Protein AF-W2CSZ6-F1 (afdb_monomer_lite)

Radius of gyration: 21.04 Å; chains: 1; bounding box: 47×31×55 Å

Structure (mmCIF, N/CA/C/O backbone):
data_AF-W2CSZ6-F1
#
_entry.id   AF-W2CSZ6-F1
#
loop_
_atom_site.group_PDB
_atom_site.id
_atom_site.type_symbol
_atom_site.label_atom_id
_atom_site.label_alt_id
_atom_site.label_comp_id
_atom_site.label_asym_id
_atom_site.label_entity_id
_atom_site.label_seq_id
_atom_site.pdbx_PDB_ins_code
_atom_site.Cartn_x
_atom_site.Cartn_y
_atom_site.Cartn_z
_atom_site.occupancy
_atom_site.B_iso_or_equiv
_atom_site.auth_seq_id
_atom_site.auth_comp_id
_atom_site.auth_asym_id
_atom_site.auth_atom_id
_atom_site.pdbx_PDB_model_num
ATOM 1 N N . LEU A 1 1 ? -15.847 7.674 13.652 1.00 80.88 1 LEU A N 1
ATOM 2 C CA . LEU A 1 1 ? -14.546 7.203 13.107 1.00 80.88 1 LEU A CA 1
ATOM 3 C C . LEU A 1 1 ? -14.440 7.374 11.595 1.00 80.88 1 LEU A C 1
ATOM 5 O O . LEU A 1 1 ? -13.684 8.240 11.181 1.00 80.88 1 LEU A O 1
ATOM 9 N N . SER A 1 2 ? -15.210 6.652 10.771 1.00 83.00 2 SER A N 1
ATOM 10 C CA . SER A 1 2 ? -15.107 6.732 9.293 1.00 83.00 2 SER A CA 1
ATOM 11 C C . SER A 1 2 ? -15.447 8.105 8.696 1.00 83.00 2 SER A C 1
ATOM 13 O O . SER A 1 2 ? -15.165 8.379 7.536 1.00 83.00 2 SER A O 1
ATOM 15 N N . GLN A 1 3 ? -16.061 8.986 9.489 1.00 85.44 3 GLN A N 1
ATOM 16 C CA . GLN A 1 3 ? -16.283 10.381 9.117 1.00 85.44 3 GLN A CA 1
ATOM 17 C C . GLN A 1 3 ? -14.988 11.208 9.127 1.00 85.44 3 GLN A C 1
ATOM 19 O O . GLN A 1 3 ? -14.874 12.107 8.306 1.00 85.44 3 GLN A O 1
ATOM 24 N N . HIS A 1 4 ? -14.008 10.886 9.978 1.00 88.19 4 HIS A N 1
ATOM 25 C CA . HIS A 1 4 ? -12.780 11.681 10.168 1.00 88.19 4 HIS A CA 1
ATOM 26 C C . HIS A 1 4 ? -11.513 10.977 9.670 1.00 88.19 4 HIS A C 1
ATOM 28 O O . HIS A 1 4 ? -10.532 11.635 9.326 1.00 88.19 4 HIS A O 1
ATOM 34 N N . TYR A 1 5 ? -11.549 9.646 9.602 1.00 93.50 5 TYR A N 1
ATOM 35 C CA . TYR A 1 5 ? -10.401 8.806 9.290 1.00 93.50 5 TYR A CA 1
ATOM 36 C C . TYR A 1 5 ? -10.733 7.792 8.204 1.00 93.50 5 TYR A C 1
ATOM 38 O O . TYR A 1 5 ? -11.822 7.211 8.197 1.00 93.50 5 TYR A O 1
ATOM 46 N N . ALA A 1 6 ? -9.759 7.533 7.338 1.00 95.19 6 ALA A N 1
ATOM 47 C CA . ALA A 1 6 ? -9.785 6.408 6.420 1.00 95.19 6 ALA A CA 1
ATOM 48 C C . ALA A 1 6 ? -8.925 5.283 6.998 1.00 95.19 6 ALA A C 1
ATOM 50 O O . ALA A 1 6 ? -7.748 5.487 7.293 1.00 95.19 6 ALA A O 1
ATOM 51 N N . PHE A 1 7 ? -9.515 4.101 7.159 1.00 96.44 7 PHE A N 1
ATOM 52 C CA . PHE A 1 7 ? -8.828 2.904 7.634 1.00 96.44 7 PHE A CA 1
ATOM 53 C C . PHE A 1 7 ? -8.680 1.895 6.500 1.00 96.44 7 PHE A C 1
ATOM 55 O O . PHE A 1 7 ? -9.539 1.806 5.622 1.00 96.44 7 PHE A O 1
ATOM 62 N N . ARG A 1 8 ? -7.608 1.105 6.538 1.00 96.88 8 ARG A N 1
ATOM 63 C CA . ARG A 1 8 ? -7.435 -0.070 5.679 1.00 96.88 8 ARG A CA 1
ATOM 64 C C . ARG A 1 8 ? -6.638 -1.146 6.395 1.00 96.88 8 ARG A C 1
ATOM 66 O O . ARG A 1 8 ? -5.704 -0.844 7.135 1.00 96.88 8 ARG A O 1
ATOM 73 N N . TYR A 1 9 ? -6.936 -2.402 6.100 1.00 97.38 9 TYR A N 1
ATOM 74 C CA . TYR A 1 9 ? -6.036 -3.504 6.405 1.00 97.38 9 TYR A CA 1
AT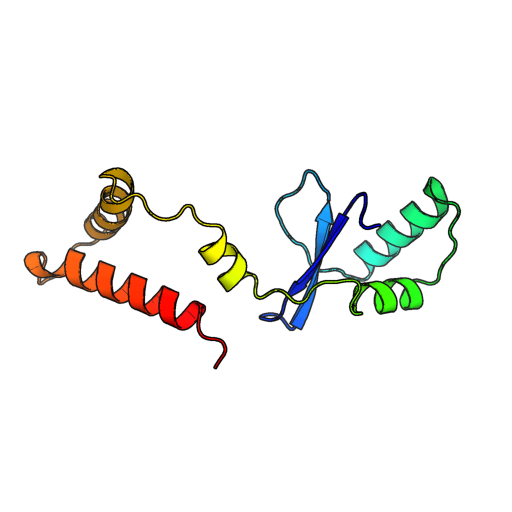OM 75 C C . TYR A 1 9 ? -5.083 -3.691 5.222 1.00 97.38 9 TYR A C 1
ATOM 77 O O . TYR A 1 9 ? -5.494 -4.101 4.136 1.00 97.38 9 TYR A O 1
ATOM 85 N N . ASN A 1 10 ? -3.809 -3.368 5.421 1.00 96.94 10 ASN A N 1
ATOM 86 C CA . ASN A 1 10 ? -2.762 -3.532 4.424 1.00 96.94 10 ASN A CA 1
ATOM 87 C C . ASN A 1 10 ? -2.432 -5.022 4.276 1.00 96.94 10 ASN A C 1
ATOM 89 O O . ASN A 1 10 ? -1.872 -5.628 5.191 1.00 96.94 10 ASN A O 1
ATOM 93 N N . THR A 1 11 ? -2.766 -5.612 3.128 1.00 95.56 11 THR A N 1
ATOM 94 C CA . THR A 1 11 ? -2.565 -7.050 2.888 1.00 95.56 11 THR A CA 1
ATOM 95 C C . THR A 1 11 ? -1.106 -7.430 2.649 1.00 95.56 11 THR A C 1
ATOM 97 O O . THR A 1 11 ? -0.750 -8.573 2.901 1.00 95.56 11 THR A O 1
ATOM 100 N N . VAL A 1 12 ? -0.257 -6.484 2.234 1.00 93.75 12 VAL A N 1
ATOM 101 C CA . VAL A 1 12 ? 1.182 -6.711 2.007 1.00 93.75 12 VAL A CA 1
ATOM 102 C C . VAL A 1 12 ? 1.942 -6.774 3.333 1.00 93.75 12 VAL A C 1
ATOM 104 O O . VAL A 1 12 ? 2.824 -7.606 3.508 1.00 93.75 12 VAL A O 1
ATOM 107 N N . TRP A 1 13 ? 1.599 -5.907 4.288 1.00 94.12 13 TRP A N 1
ATOM 108 C CA . TRP A 1 13 ? 2.242 -5.877 5.610 1.00 94.12 13 TRP A CA 1
ATOM 109 C C . TRP A 1 13 ? 1.457 -6.589 6.717 1.00 94.12 13 TRP A C 1
ATOM 111 O O . TRP A 1 13 ? 1.960 -6.682 7.835 1.00 94.12 13 TRP A O 1
ATOM 121 N N . GLY A 1 14 ? 0.238 -7.058 6.444 1.00 95.31 14 GLY A N 1
ATOM 122 C CA . GLY A 1 14 ? -0.588 -7.794 7.405 1.00 95.31 14 GLY A CA 1
ATOM 123 C C . GLY A 1 14 ? -1.011 -6.970 8.624 1.00 95.31 14 GLY A C 1
ATOM 124 O O . GLY A 1 14 ? -0.988 -7.475 9.744 1.00 95.31 14 GLY A O 1
ATOM 125 N N . ARG A 1 15 ? -1.347 -5.685 8.444 1.00 96.00 15 ARG A N 1
ATOM 126 C CA . ARG A 1 15 ? -1.670 -4.778 9.562 1.00 96.00 15 ARG A CA 1
ATOM 127 C C . ARG A 1 15 ? -2.678 -3.702 9.189 1.00 96.00 15 ARG A C 1
ATOM 129 O O . ARG A 1 15 ? -2.762 -3.310 8.026 1.00 96.00 15 ARG A O 1
ATOM 136 N N . VAL A 1 16 ? -3.367 -3.153 10.188 1.00 97.38 16 VAL A N 1
ATOM 137 C CA . VAL A 1 16 ? -4.231 -1.985 9.988 1.00 97.38 16 VAL A CA 1
ATOM 138 C C . VAL A 1 16 ? -3.420 -0.695 9.949 1.00 97.38 16 VAL A C 1
ATOM 140 O O . VAL A 1 16 ? -2.494 -0.475 10.738 1.00 97.38 16 VAL A O 1
ATOM 143 N N . GLU A 1 17 ? -3.801 0.172 9.024 1.00 97.38 17 GLU A N 1
ATOM 144 C CA . GLU A 1 17 ? -3.259 1.507 8.851 1.00 97.38 17 GLU A CA 1
ATOM 145 C C . GLU A 1 17 ? -4.402 2.506 8.700 1.00 97.38 17 GLU A C 1
ATOM 147 O O . GLU A 1 17 ? -5.504 2.149 8.276 1.00 97.38 17 GLU A O 1
ATOM 152 N N . TYR A 1 18 ? -4.135 3.764 9.027 1.00 96.38 18 TYR A N 1
ATOM 153 C CA . TYR A 1 18 ? -5.110 4.835 8.893 1.00 96.38 18 TYR A CA 1
ATOM 154 C C . TYR A 1 18 ? -4.446 6.162 8.543 1.00 96.38 18 TYR A C 1
ATOM 156 O O . TYR A 1 18 ? -3.236 6.316 8.700 1.00 96.38 18 TYR A O 1
ATOM 164 N N . HIS A 1 19 ? -5.243 7.114 8.081 1.00 95.31 19 HIS A N 1
ATOM 165 C CA . HIS A 1 19 ? -4.865 8.519 7.985 1.00 95.31 19 HIS A CA 1
ATOM 166 C C . HIS A 1 19 ? -6.087 9.402 8.269 1.00 95.31 19 HIS A C 1
ATOM 168 O O . HIS A 1 19 ? -7.232 8.941 8.190 1.00 95.31 19 HIS A O 1
ATOM 174 N N . GLY A 1 20 ? -5.852 10.662 8.640 1.00 92.44 20 GLY A N 1
ATOM 175 C CA . GLY A 1 20 ? -6.917 11.669 8.724 1.00 92.44 20 GLY A CA 1
ATOM 176 C C . GLY A 1 20 ? -7.371 12.107 7.332 1.00 92.44 20 GLY A C 1
ATOM 177 O O . GLY A 1 20 ? -6.629 11.930 6.373 1.00 92.44 20 GLY A O 1
ATOM 178 N N . ARG A 1 21 ? -8.562 12.700 7.198 1.00 85.88 21 ARG A N 1
ATOM 179 C CA . ARG A 1 21 ? -9.092 13.132 5.884 1.00 85.88 21 ARG A CA 1
ATOM 180 C C . ARG A 1 21 ? -8.160 14.026 5.064 1.00 85.88 21 ARG A C 1
ATOM 182 O O . ARG A 1 21 ? -8.107 13.868 3.853 1.00 85.88 21 ARG A O 1
ATOM 189 N N . GLU A 1 22 ? -7.457 14.937 5.728 1.00 87.19 22 GLU A N 1
ATOM 190 C CA . GLU A 1 22 ? -6.538 15.887 5.082 1.00 87.19 22 GLU A CA 1
ATOM 191 C C . GLU A 1 22 ? -5.141 15.297 4.836 1.00 87.19 22 GLU A C 1
ATOM 193 O O . GLU A 1 22 ? -4.303 15.911 4.182 1.00 87.19 22 GLU A O 1
ATOM 198 N N . ASP A 1 23 ? -4.867 14.110 5.378 1.00 88.88 23 ASP A N 1
ATOM 199 C CA . ASP A 1 23 ? -3.607 13.406 5.176 1.00 88.88 23 ASP A CA 1
ATOM 200 C C . ASP A 1 23 ? -3.766 12.396 4.031 1.00 88.88 23 ASP A C 1
ATOM 202 O O . ASP A 1 23 ? -4.837 11.838 3.808 1.00 88.88 23 ASP A O 1
ATOM 206 N N . SER A 1 24 ? -2.689 12.155 3.297 1.00 84.25 24 SER A N 1
ATOM 207 C CA . SER A 1 24 ? -2.619 11.150 2.229 1.00 84.25 24 SER A CA 1
ATOM 208 C C . SER A 1 24 ? -1.830 9.912 2.652 1.00 84.25 24 SER A C 1
ATOM 210 O O . SER A 1 24 ? -1.898 8.860 2.006 1.00 84.25 24 SER A O 1
ATOM 212 N N . ARG A 1 25 ? -1.060 10.011 3.739 1.00 91.81 25 ARG A N 1
ATOM 213 C CA . ARG A 1 25 ? -0.138 8.972 4.168 1.00 91.81 25 ARG A CA 1
ATOM 214 C C . ARG A 1 25 ? -0.773 8.086 5.225 1.00 91.81 25 ARG A C 1
ATOM 216 O O . ARG A 1 25 ? -0.956 8.470 6.372 1.00 91.81 25 ARG A O 1
ATOM 223 N N . PHE A 1 26 ? -0.977 6.827 4.859 1.00 95.25 26 PHE A N 1
ATOM 224 C CA . PHE A 1 26 ? -1.321 5.787 5.819 1.00 95.25 26 PHE A CA 1
ATOM 225 C C . PHE A 1 26 ? -0.186 5.555 6.826 1.00 95.25 26 PHE A C 1
ATOM 227 O O . PHE A 1 26 ? 0.968 5.317 6.451 1.00 95.25 26 PHE A O 1
ATOM 234 N N . VAL A 1 27 ? -0.537 5.570 8.110 1.00 95.12 27 VAL A N 1
ATOM 235 C CA . VAL A 1 27 ? 0.337 5.220 9.232 1.00 95.12 27 VAL A CA 1
ATOM 236 C C . VAL A 1 27 ? -0.204 3.998 9.965 1.00 95.12 27 VAL A C 1
ATOM 238 O O . VAL A 1 27 ? -1.407 3.738 9.977 1.00 95.12 27 VAL A O 1
ATOM 241 N N . LYS A 1 28 ? 0.690 3.217 10.577 1.00 96.31 28 LYS A N 1
ATOM 242 C CA . LYS A 1 28 ? 0.316 2.026 11.348 1.00 96.31 28 LYS A CA 1
ATOM 243 C C . LYS A 1 28 ? -0.593 2.419 12.516 1.00 96.31 28 LYS A C 1
ATOM 245 O O . LYS A 1 28 ? -0.253 3.322 13.272 1.00 96.31 28 LYS A O 1
ATOM 250 N N . VAL A 1 29 ? -1.678 1.673 12.721 1.00 96.31 29 VAL A N 1
ATOM 251 C CA . VAL A 1 29 ? -2.478 1.782 13.948 1.00 96.31 29 VAL A CA 1
ATOM 252 C C . VAL A 1 29 ? -1.739 1.067 15.083 1.00 96.31 29 VAL A C 1
ATOM 254 O O . VAL A 1 29 ? -1.731 -0.163 15.169 1.00 96.31 29 VAL A O 1
ATOM 257 N N . GLY A 1 30 ? -1.048 1.839 15.919 1.00 94.69 30 GLY A N 1
ATOM 258 C CA . GLY A 1 30 ? -0.369 1.367 17.120 1.00 94.69 30 GLY A CA 1
ATOM 259 C C . GLY A 1 30 ? -1.146 1.676 18.398 1.00 94.69 30 GLY A C 1
ATOM 260 O O . GLY A 1 30 ? -2.259 2.199 18.391 1.00 94.69 30 GLY A O 1
ATOM 261 N N . ARG A 1 31 ? -0.537 1.358 19.545 1.00 94.62 31 ARG A N 1
ATOM 262 C CA . ARG A 1 31 ? -1.144 1.601 20.863 1.00 94.62 31 ARG A CA 1
ATOM 263 C C . ARG A 1 31 ? -1.387 3.088 21.127 1.00 94.62 31 ARG A C 1
ATOM 265 O O . ARG A 1 31 ? -2.378 3.443 21.762 1.00 94.62 31 ARG A O 1
ATOM 272 N N . TYR A 1 32 ? -0.475 3.942 20.665 1.00 94.56 32 TYR A N 1
ATOM 273 C CA . TYR A 1 32 ? -0.606 5.389 20.800 1.00 94.56 32 TYR A CA 1
ATOM 274 C C . TYR A 1 32 ? -1.817 5.894 20.009 1.00 94.56 32 TYR A C 1
ATOM 276 O O . TYR A 1 32 ? -2.674 6.578 20.566 1.00 94.56 32 TYR A O 1
ATOM 284 N N . GLU A 1 33 ? -1.941 5.462 18.756 1.00 94.81 33 GLU A N 1
ATOM 285 C CA . GLU A 1 33 ? -3.027 5.821 17.846 1.00 94.81 33 GLU A CA 1
ATOM 286 C C . GLU A 1 33 ? -4.380 5.346 18.384 1.00 94.81 33 GLU A C 1
ATOM 288 O O . GLU A 1 33 ? -5.331 6.119 18.413 1.00 94.81 33 GLU A O 1
ATOM 293 N N . ILE A 1 34 ? -4.464 4.116 18.902 1.00 95.88 34 ILE A N 1
ATOM 294 C CA . ILE A 1 34 ? -5.686 3.602 19.538 1.00 95.88 34 ILE A CA 1
ATOM 295 C C . ILE A 1 34 ? -6.090 4.447 20.741 1.00 95.88 34 ILE A C 1
ATOM 297 O O . ILE A 1 34 ? -7.257 4.806 20.874 1.00 95.88 34 ILE A O 1
ATOM 301 N N . ASN A 1 35 ? -5.144 4.800 21.610 1.00 94.88 35 ASN A N 1
ATOM 302 C CA . ASN A 1 35 ? -5.453 5.638 22.765 1.00 94.88 35 ASN A CA 1
ATOM 303 C C . ASN A 1 35 ? -5.877 7.051 22.350 1.00 94.88 35 ASN A C 1
ATOM 305 O O . ASN A 1 35 ? -6.770 7.616 22.980 1.00 94.88 35 ASN A O 1
ATOM 309 N N . LYS A 1 36 ? -5.283 7.605 21.288 1.00 93.25 36 LYS A N 1
ATOM 310 C CA . LYS A 1 36 ? -5.702 8.881 20.702 1.00 93.25 36 LYS A CA 1
ATOM 311 C C . LYS A 1 36 ? -7.143 8.799 20.187 1.00 93.25 36 LYS A C 1
ATOM 313 O O . LYS A 1 36 ? -7.987 9.551 20.662 1.00 93.25 36 LYS A O 1
ATOM 318 N N . LEU A 1 37 ? -7.441 7.835 19.313 1.00 93.38 37 LEU A N 1
ATOM 319 C CA . LEU A 1 37 ? -8.781 7.616 18.750 1.00 93.38 37 LEU A CA 1
ATOM 320 C C . LEU A 1 37 ? -9.832 7.369 19.840 1.00 93.38 37 LEU A C 1
ATOM 322 O O . LEU A 1 37 ? -10.953 7.863 19.755 1.00 93.38 37 LEU A O 1
ATOM 326 N N . ARG A 1 38 ? -9.464 6.633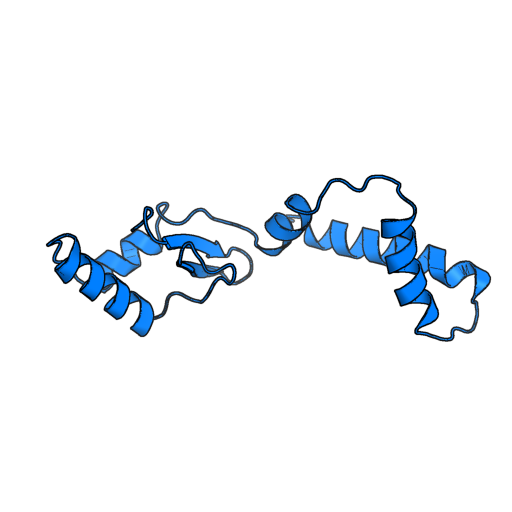 20.896 1.00 94.44 38 ARG A N 1
ATOM 327 C CA . ARG A 1 38 ? -10.329 6.400 22.056 1.00 94.44 38 ARG A CA 1
ATOM 328 C C . ARG A 1 38 ? -10.670 7.703 22.777 1.00 94.44 38 ARG A C 1
ATOM 330 O O . ARG A 1 38 ? -11.826 7.901 23.123 1.00 94.44 38 ARG A O 1
ATOM 337 N N . ARG A 1 39 ? -9.682 8.574 23.022 1.00 93.75 39 ARG A N 1
ATOM 338 C CA . ARG A 1 39 ? -9.914 9.872 23.681 1.00 93.75 39 ARG A CA 1
ATOM 339 C C . ARG A 1 39 ? -10.774 10.797 22.827 1.00 93.75 39 ARG A C 1
ATOM 341 O O . ARG A 1 39 ? -11.611 11.496 23.379 1.00 93.75 39 ARG A O 1
ATOM 348 N N . GLU A 1 40 ? -10.584 10.791 21.513 1.00 91.69 40 GLU A N 1
ATOM 349 C CA . GLU A 1 40 ? -11.423 11.562 20.588 1.00 91.69 40 GLU A CA 1
ATOM 350 C C . GLU A 1 40 ? -12.877 11.075 20.617 1.00 91.69 40 GLU A C 1
ATOM 352 O O . GLU A 1 40 ? -13.783 11.886 20.757 1.00 91.69 40 GLU A O 1
ATOM 357 N N . LEU A 1 41 ? -13.119 9.759 20.596 1.00 90.31 41 LEU A N 1
ATOM 358 C CA . LEU A 1 41 ? -14.472 9.196 20.716 1.00 90.31 41 LEU A CA 1
ATOM 359 C C . LEU A 1 41 ? -15.163 9.548 22.037 1.00 90.31 41 LEU A C 1
ATOM 361 O O . LEU A 1 41 ? -16.352 9.867 22.040 1.00 90.31 41 LEU A O 1
ATOM 365 N N . ASP A 1 42 ? -14.423 9.488 23.141 1.00 92.00 42 ASP A N 1
ATOM 366 C CA . ASP A 1 42 ? -14.942 9.812 24.470 1.00 92.00 42 ASP A CA 1
ATOM 367 C C . ASP A 1 42 ? -15.300 11.306 24.566 1.00 92.00 42 ASP A C 1
ATOM 369 O O . ASP A 1 42 ? -16.381 11.662 25.024 1.00 92.00 42 ASP A O 1
ATOM 373 N N . ASN A 1 43 ? -14.435 12.184 24.043 1.00 89.94 43 ASN A N 1
ATOM 374 C CA . ASN A 1 43 ? -14.612 13.635 24.122 1.00 89.94 43 ASN A CA 1
ATOM 375 C C . ASN A 1 43 ? -15.633 14.197 23.119 1.00 89.94 43 ASN A C 1
ATOM 377 O O . ASN A 1 43 ? -16.385 15.104 23.463 1.00 89.94 43 ASN A O 1
ATOM 381 N N . GLU A 1 44 ? -15.623 13.723 21.872 1.00 85.88 44 GLU A N 1
ATOM 382 C CA . GLU A 1 44 ? -16.414 14.310 20.779 1.00 85.88 44 GLU A CA 1
ATOM 383 C C . GLU A 1 44 ? -17.758 13.607 20.593 1.00 85.88 44 GLU A C 1
ATOM 385 O O . GLU A 1 44 ? -18.756 14.252 20.279 1.00 85.88 44 GLU A O 1
ATOM 390 N N . ALA A 1 45 ? -17.794 12.285 20.784 1.00 83.25 45 ALA A N 1
ATOM 391 C CA . ALA A 1 45 ? -18.995 11.481 20.571 1.00 83.25 45 ALA A CA 1
ATOM 392 C C . ALA A 1 45 ? -19.649 11.011 21.881 1.00 83.25 45 ALA A C 1
ATOM 394 O O . ALA A 1 45 ? -20.742 10.449 21.832 1.00 83.25 45 ALA A O 1
ATOM 395 N N . GLY A 1 46 ? -19.000 11.208 23.037 1.00 88.56 46 GLY A N 1
ATOM 396 C CA . GLY A 1 46 ? -19.472 10.690 24.325 1.00 88.56 46 GLY A CA 1
ATOM 397 C C . GLY A 1 46 ? -19.483 9.159 24.392 1.00 88.56 46 GLY A C 1
ATOM 398 O O . GLY A 1 46 ? -20.249 8.580 25.161 1.00 88.56 46 GLY A O 1
ATOM 399 N N . ILE A 1 47 ? -18.690 8.489 23.546 1.00 88.06 47 ILE A N 1
ATOM 400 C CA . ILE A 1 47 ? -18.659 7.026 23.447 1.00 88.06 47 ILE A CA 1
ATOM 401 C C . ILE A 1 47 ? -17.449 6.499 24.212 1.00 88.06 47 ILE A C 1
ATOM 403 O O . ILE A 1 47 ? -16.321 6.501 23.713 1.00 88.06 47 ILE A O 1
ATOM 407 N N . THR A 1 48 ? -17.699 5.957 25.399 1.00 91.44 48 THR A N 1
ATOM 408 C CA . THR A 1 48 ? -16.672 5.275 26.186 1.00 91.44 48 THR A CA 1
ATOM 409 C C . THR A 1 48 ? -16.502 3.827 25.709 1.00 91.44 48 THR A C 1
ATOM 411 O O . THR A 1 48 ? -17.445 3.039 25.687 1.00 91.44 48 THR A O 1
ATOM 414 N N . THR A 1 49 ? -15.277 3.444 25.341 1.00 92.94 49 THR A N 1
ATOM 415 C CA . THR A 1 49 ? -14.915 2.073 24.936 1.00 92.94 49 THR A CA 1
ATOM 416 C C . THR A 1 49 ? -13.517 1.713 25.434 1.00 92.94 49 THR A C 1
ATOM 418 O O . THR A 1 49 ? -12.679 2.592 25.641 1.00 92.94 49 THR A O 1
ATOM 421 N N . SER A 1 50 ? -13.221 0.421 25.600 1.00 94.81 50 SER A N 1
ATOM 422 C CA . SER A 1 50 ? -11.856 -0.030 25.896 1.00 94.81 50 SER A CA 1
ATOM 423 C C . SER A 1 50 ? -10.945 0.077 24.657 1.00 94.81 50 SER A C 1
ATOM 425 O O . SER A 1 50 ? -11.440 0.008 23.524 1.00 94.81 50 SER A O 1
ATOM 427 N N . PRO A 1 51 ? -9.613 0.222 24.838 1.00 94.31 51 PRO A N 1
ATOM 428 C CA . PRO A 1 51 ? -8.641 0.137 23.746 1.00 94.31 51 PRO A CA 1
ATOM 429 C C . PRO A 1 51 ? -8.749 -1.160 22.946 1.00 94.31 51 PRO A C 1
ATOM 431 O O . PRO A 1 51 ? -8.680 -1.113 21.725 1.00 94.31 51 PRO A O 1
ATOM 434 N N . ASP A 1 52 ? -8.950 -2.293 23.621 1.00 95.19 52 ASP A N 1
ATOM 435 C CA . ASP A 1 52 ? -8.989 -3.606 22.971 1.00 95.19 52 ASP A CA 1
ATOM 436 C C . ASP A 1 52 ? -10.246 -3.779 22.119 1.00 95.19 52 ASP A C 1
ATOM 438 O O . ASP A 1 52 ? -10.169 -4.300 21.009 1.00 95.19 52 ASP A O 1
ATOM 442 N N . ASN A 1 53 ? -11.395 -3.281 22.590 1.00 95.56 53 ASN A N 1
ATOM 443 C CA . ASN A 1 53 ? -12.619 -3.276 21.793 1.00 95.56 53 ASN A CA 1
ATOM 444 C C . ASN A 1 53 ? -12.469 -2.367 20.565 1.00 95.56 53 ASN A C 1
ATOM 446 O O . ASN A 1 53 ? -12.803 -2.765 19.453 1.00 95.56 53 ASN A O 1
ATOM 450 N N . LEU A 1 54 ? -11.898 -1.169 20.745 1.00 95.06 54 LEU A N 1
ATOM 451 C CA . LEU A 1 54 ? -11.631 -0.253 19.635 1.00 95.06 54 LEU A CA 1
ATOM 452 C C . LEU A 1 54 ? -10.660 -0.866 18.614 1.00 95.06 54 LEU A C 1
ATOM 454 O O . LEU A 1 54 ? -10.907 -0.788 17.412 1.00 95.06 54 LEU A O 1
ATOM 458 N N . TYR A 1 55 ? -9.588 -1.504 19.084 1.00 94.75 55 TYR A N 1
ATOM 459 C CA . TYR A 1 55 ? -8.630 -2.196 18.228 1.00 94.75 55 TYR A CA 1
ATOM 460 C C . TYR A 1 55 ? -9.286 -3.353 17.472 1.00 94.75 55 TYR A C 1
ATOM 462 O O . TYR A 1 55 ? -9.149 -3.423 16.257 1.00 94.75 55 TYR A O 1
ATOM 470 N N . SER A 1 56 ? -10.071 -4.189 18.157 1.00 95.50 56 SER A N 1
ATOM 471 C CA . SER A 1 56 ? -10.779 -5.325 17.549 1.00 95.50 56 SER A CA 1
ATOM 472 C C . SER A 1 56 ? -11.759 -4.878 16.464 1.00 95.50 56 SER A C 1
ATOM 474 O O . SER A 1 56 ? -11.829 -5.489 15.400 1.00 95.50 56 SER A O 1
ATOM 476 N N . ILE A 1 57 ? -12.486 -3.777 16.691 1.00 95.00 57 ILE A N 1
ATOM 477 C CA . ILE A 1 57 ? -13.353 -3.179 15.669 1.00 95.00 57 ILE A CA 1
ATOM 478 C C . ILE A 1 57 ? -12.511 -2.736 14.475 1.00 95.00 57 ILE A C 1
ATOM 480 O O . ILE A 1 57 ? -12.833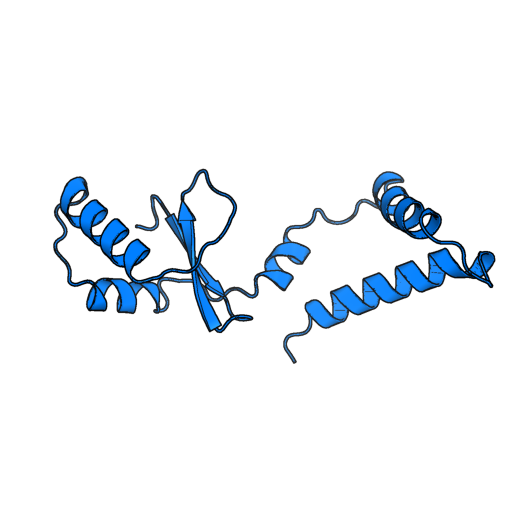 -3.095 13.348 1.00 95.00 57 ILE A O 1
ATOM 484 N N . ILE A 1 58 ? -11.421 -2.002 14.703 1.00 95.81 58 ILE A N 1
ATOM 485 C CA . ILE A 1 58 ? -10.546 -1.504 13.635 1.00 95.81 58 ILE A CA 1
ATOM 486 C C . ILE A 1 58 ? -9.872 -2.651 12.860 1.00 95.81 58 ILE A C 1
ATOM 488 O O . ILE A 1 58 ? -9.690 -2.533 11.652 1.00 95.81 58 ILE A O 1
ATOM 492 N N . GLU A 1 59 ? -9.536 -3.768 13.501 1.00 94.25 59 GLU A N 1
ATOM 493 C CA . GLU A 1 59 ? -8.938 -4.950 12.858 1.00 94.25 59 GLU A CA 1
ATOM 494 C C . GLU A 1 59 ? -9.956 -5.835 12.116 1.00 94.25 59 GLU A C 1
ATOM 496 O O . GLU A 1 59 ? -9.582 -6.694 11.317 1.00 94.25 59 GLU A O 1
ATOM 501 N N . SER A 1 60 ? -11.252 -5.598 12.323 1.00 95.06 60 SER A N 1
ATOM 502 C CA . SER A 1 60 ? -12.336 -6.331 11.664 1.00 9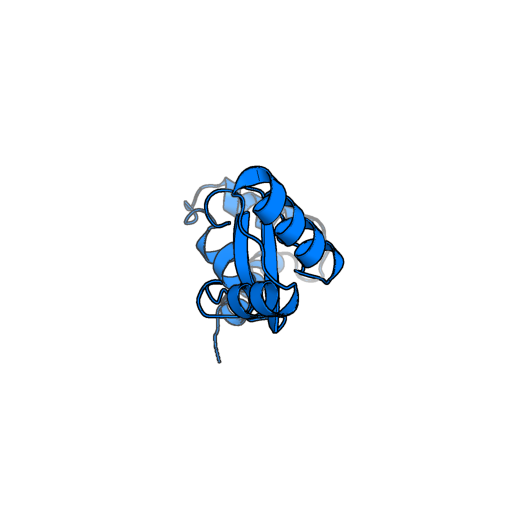5.06 60 SER A CA 1
ATOM 503 C C . SER A 1 60 ? -12.629 -5.837 10.236 1.00 95.06 60 SER A C 1
ATOM 505 O O . SER A 1 60 ? -11.932 -4.989 9.675 1.00 95.06 60 SER A O 1
ATOM 507 N N . SER A 1 61 ? -13.739 -6.317 9.661 1.00 93.62 61 SER A N 1
ATOM 508 C CA . SER A 1 61 ? -14.291 -5.857 8.377 1.00 93.62 61 SER A CA 1
ATOM 509 C C . SER A 1 61 ? -14.616 -4.359 8.322 1.00 93.62 61 SER A C 1
ATOM 511 O O . SER A 1 61 ? -14.915 -3.850 7.245 1.00 93.62 61 SER A O 1
ATOM 513 N N . PHE A 1 62 ? -14.555 -3.646 9.450 1.00 95.75 62 PHE A N 1
ATOM 514 C CA . PHE A 1 62 ? -14.568 -2.184 9.472 1.00 95.75 62 PHE A CA 1
ATOM 515 C C . PHE A 1 62 ? -13.437 -1.574 8.630 1.00 95.75 62 PHE A C 1
ATOM 517 O O . PHE A 1 62 ? -13.650 -0.547 7.987 1.00 95.75 62 PHE A O 1
ATOM 524 N N . SER A 1 63 ? -12.255 -2.202 8.616 1.00 96.81 63 SER A N 1
ATOM 525 C CA . SER A 1 63 ? -11.130 -1.804 7.769 1.00 96.81 63 SER A CA 1
ATOM 526 C C . SER A 1 63 ? -11.114 -2.643 6.492 1.00 96.81 63 SER A C 1
ATOM 528 O O . SER A 1 63 ? -10.778 -3.831 6.547 1.00 96.81 63 SER A O 1
ATOM 530 N N . PRO A 1 64 ? -11.413 -2.057 5.318 1.00 96.25 64 PRO A N 1
ATOM 531 C CA . PRO A 1 64 ? -11.324 -2.773 4.056 1.00 96.25 64 PRO A CA 1
ATOM 532 C C . PRO A 1 64 ? -9.918 -3.331 3.841 1.00 96.25 64 PRO A C 1
ATOM 534 O O . PRO A 1 64 ? -8.916 -2.655 4.091 1.00 96.25 64 PRO A O 1
ATOM 537 N N . ARG A 1 65 ? -9.836 -4.571 3.359 1.00 96.38 65 ARG A N 1
ATOM 538 C CA . ARG A 1 65 ? -8.563 -5.193 2.988 1.00 96.38 65 ARG A CA 1
ATOM 539 C C . ARG A 1 65 ? -8.104 -4.609 1.659 1.00 96.38 65 ARG A C 1
ATOM 541 O O . ARG A 1 65 ? -8.824 -4.684 0.670 1.00 96.38 65 ARG A O 1
ATOM 548 N N . VAL A 1 66 ? -6.913 -4.022 1.646 1.00 96.06 66 VAL A N 1
ATOM 549 C CA . VAL A 1 66 ? -6.352 -3.333 0.483 1.00 96.06 66 VAL A CA 1
ATOM 550 C C . VAL A 1 66 ? -4.912 -3.784 0.287 1.00 96.06 66 VAL A C 1
ATOM 552 O O . VAL A 1 66 ? -4.102 -3.695 1.211 1.00 96.06 66 VAL A O 1
ATOM 555 N N . ASN A 1 67 ? -4.579 -4.206 -0.933 1.00 95.50 67 ASN A N 1
ATOM 556 C CA . ASN A 1 67 ? -3.194 -4.259 -1.381 1.00 95.50 67 ASN A CA 1
ATOM 557 C C . ASN A 1 67 ? -2.781 -2.828 -1.779 1.00 95.50 67 ASN A C 1
ATOM 559 O O . ASN A 1 67 ? -3.257 -2.327 -2.802 1.00 95.50 67 ASN A O 1
ATOM 563 N N . PRO A 1 68 ? -1.952 -2.128 -0.981 1.00 94.69 68 PRO A N 1
ATOM 564 C CA . PRO A 1 68 ? -1.626 -0.726 -1.235 1.00 94.69 68 PRO A CA 1
ATOM 565 C C . PRO A 1 68 ? -0.848 -0.524 -2.537 1.00 94.69 68 PRO A C 1
ATOM 567 O O . PRO A 1 68 ? -0.966 0.537 -3.144 1.00 94.69 68 PRO A O 1
ATOM 570 N N . ILE A 1 69 ? -0.082 -1.529 -2.971 1.00 93.62 69 ILE A N 1
ATOM 571 C CA . ILE A 1 69 ? 0.701 -1.476 -4.207 1.00 93.62 69 ILE A CA 1
ATOM 572 C C . ILE A 1 69 ? -0.252 -1.512 -5.401 1.00 93.62 69 ILE A C 1
ATOM 574 O O . ILE A 1 69 ? -0.197 -0.646 -6.271 1.00 93.62 69 ILE A O 1
ATOM 578 N N . GLN A 1 70 ? -1.203 -2.446 -5.394 1.00 94.75 70 GLN A N 1
ATOM 579 C CA . GLN A 1 70 ? -2.216 -2.506 -6.444 1.00 94.75 70 GLN A CA 1
ATOM 580 C C . GLN A 1 70 ? -3.125 -1.283 -6.461 1.00 94.75 70 GLN A C 1
ATOM 582 O O . GLN A 1 70 ? -3.467 -0.790 -7.532 1.00 94.75 70 GLN A O 1
ATOM 587 N N . ALA A 1 71 ? -3.537 -0.803 -5.285 1.00 93.81 71 ALA A N 1
ATOM 588 C CA . ALA A 1 71 ? -4.367 0.390 -5.175 1.00 93.81 71 ALA A CA 1
ATOM 589 C C . ALA A 1 71 ? -3.662 1.613 -5.775 1.00 93.81 71 ALA A C 1
ATOM 591 O O . ALA A 1 71 ? -4.299 2.382 -6.486 1.00 93.81 71 ALA A O 1
ATOM 592 N N . TYR A 1 72 ? -2.351 1.748 -5.547 1.00 92.38 72 TYR A N 1
ATOM 593 C CA . TYR A 1 72 ? -1.541 2.793 -6.166 1.00 92.38 72 TYR A CA 1
ATOM 594 C C . TYR A 1 72 ? -1.571 2.699 -7.696 1.00 92.38 72 TYR A C 1
ATOM 596 O O . TYR A 1 72 ? -1.991 3.650 -8.348 1.00 92.38 72 TYR A O 1
ATOM 604 N N . PHE A 1 73 ? -1.213 1.547 -8.274 1.00 90.88 73 PHE A N 1
ATOM 605 C CA . PHE A 1 73 ? -1.176 1.395 -9.733 1.00 90.88 73 PHE A CA 1
ATOM 606 C C . PHE A 1 73 ? -2.555 1.534 -10.394 1.00 90.88 73 PHE A C 1
ATOM 608 O O . PHE A 1 73 ? -2.646 2.086 -11.485 1.00 90.88 73 PHE A O 1
ATOM 615 N N . LYS A 1 74 ? -3.635 1.095 -9.732 1.00 90.94 74 LYS A N 1
ATOM 616 C CA . LYS A 1 74 ? -5.024 1.269 -10.205 1.00 90.94 74 LYS A CA 1
ATOM 617 C C . LYS A 1 74 ? -5.509 2.722 -10.139 1.00 90.94 74 LYS A C 1
ATOM 619 O O . LYS A 1 74 ? -6.423 3.075 -10.875 1.00 90.94 74 LYS A O 1
ATOM 624 N N . ALA A 1 75 ? -4.944 3.535 -9.246 1.00 90.88 75 ALA A N 1
ATOM 625 C CA . ALA A 1 75 ? -5.290 4.947 -9.095 1.00 90.88 75 ALA A CA 1
ATOM 626 C C . ALA A 1 75 ? -4.500 5.865 -10.038 1.00 90.88 75 ALA A C 1
ATOM 628 O O . ALA A 1 75 ? -4.852 7.038 -10.172 1.00 90.88 75 ALA A O 1
ATOM 629 N N . LEU A 1 76 ? -3.440 5.358 -10.680 1.00 86.50 76 LEU A N 1
ATOM 630 C CA . LEU A 1 76 ? -2.743 6.110 -11.714 1.00 86.50 76 LEU A CA 1
ATOM 631 C C . LEU A 1 76 ? -3.720 6.430 -12.854 1.00 86.50 76 LEU A C 1
ATOM 633 O O . LEU A 1 76 ? -4.534 5.574 -13.217 1.00 86.50 76 LEU A O 1
ATOM 637 N N . PRO A 1 77 ? -3.657 7.644 -13.429 1.00 82.69 77 PRO A N 1
ATOM 638 C CA . PRO A 1 77 ? -4.452 7.958 -14.603 1.00 82.69 77 PRO A CA 1
ATOM 639 C C . PRO A 1 77 ? -4.152 6.920 -15.683 1.00 82.69 77 PRO A C 1
ATOM 641 O O . PRO A 1 77 ? -2.992 6.558 -15.897 1.00 82.69 77 PRO A O 1
ATOM 644 N N . ALA A 1 78 ? -5.199 6.427 -16.352 1.00 72.75 78 ALA A N 1
ATOM 645 C CA . ALA A 1 78 ? -5.011 5.602 -17.535 1.00 72.75 78 ALA A CA 1
ATOM 646 C C . ALA A 1 78 ? -4.095 6.385 -18.473 1.00 72.75 78 ALA A C 1
ATOM 648 O O . ALA A 1 78 ? -4.417 7.526 -18.808 1.00 72.75 78 ALA A O 1
ATOM 649 N N . ALA A 1 79 ? -2.939 5.811 -18.809 1.00 64.50 79 ALA A N 1
ATOM 650 C CA . ALA A 1 79 ? -1.963 6.489 -19.638 1.00 64.50 79 ALA A CA 1
ATOM 651 C C . ALA A 1 79 ? -2.662 6.907 -20.934 1.00 64.50 79 ALA A C 1
ATOM 653 O O . ALA A 1 79 ? -2.961 6.071 -21.790 1.00 64.50 79 ALA A O 1
ATOM 654 N N . ALA A 1 80 ? -2.936 8.204 -21.084 1.00 56.75 80 ALA A N 1
ATOM 655 C CA . ALA A 1 80 ? -2.992 8.752 -22.418 1.00 56.75 80 ALA A CA 1
ATOM 656 C C . ALA A 1 80 ? -1.625 8.412 -23.019 1.00 56.75 80 ALA A C 1
ATOM 658 O O . ALA A 1 80 ? -0.600 8.603 -22.357 1.00 56.75 80 ALA A O 1
ATOM 659 N N . LEU A 1 81 ? -1.592 7.854 -24.231 1.00 58.34 81 LEU A N 1
ATOM 660 C CA . LEU A 1 81 ? -0.360 7.813 -25.020 1.00 58.34 81 LEU A CA 1
ATOM 661 C C . LEU A 1 81 ? -0.018 9.253 -25.443 1.00 58.34 81 LEU A C 1
ATOM 663 O O . LEU A 1 81 ? -0.015 9.584 -26.623 1.00 58.34 81 LEU A O 1
ATOM 667 N N . ASP A 1 82 ? 0.164 10.134 -24.468 1.00 59.84 82 ASP A N 1
ATOM 668 C CA . ASP A 1 82 ? 0.714 11.455 -24.649 1.00 59.84 82 ASP A CA 1
ATOM 669 C C . ASP A 1 82 ? 2.240 11.375 -24.557 1.00 59.84 82 ASP A C 1
ATOM 671 O O . ASP A 1 82 ? 2.832 10.443 -23.996 1.00 59.84 82 ASP A O 1
ATOM 675 N N . ASP A 1 83 ? 2.904 12.366 -25.143 1.00 61.31 83 ASP A N 1
ATOM 676 C CA . ASP A 1 83 ? 4.364 12.419 -25.162 1.00 61.31 83 ASP A CA 1
ATOM 677 C C . ASP A 1 83 ? 4.958 12.491 -23.742 1.00 61.31 83 ASP A C 1
ATOM 679 O O . ASP A 1 83 ? 6.091 12.062 -23.526 1.00 61.31 83 ASP A O 1
ATOM 683 N N . SER A 1 84 ? 4.187 12.958 -22.749 1.00 62.44 84 SER A N 1
ATOM 684 C CA . SER A 1 84 ? 4.640 13.155 -21.367 1.00 62.44 84 SER A CA 1
ATOM 685 C C . SER A 1 84 ? 4.966 11.847 -20.638 1.00 62.44 84 SER A C 1
ATOM 687 O O . SER A 1 84 ? 6.007 11.766 -19.984 1.00 62.44 84 SER A O 1
ATOM 689 N N . ASN A 1 85 ? 4.148 10.798 -20.767 1.00 63.69 85 ASN A N 1
ATOM 690 C CA . ASN A 1 85 ? 4.449 9.509 -20.124 1.00 63.69 85 ASN A CA 1
ATOM 691 C C . ASN A 1 85 ? 5.649 8.802 -20.778 1.00 63.69 85 ASN A C 1
ATOM 693 O O . ASN A 1 85 ? 6.470 8.179 -20.098 1.00 63.69 85 ASN A O 1
ATOM 697 N N . THR A 1 86 ? 5.786 8.946 -22.100 1.00 66.31 86 THR A N 1
ATOM 698 C CA . THR A 1 86 ? 6.955 8.455 -22.849 1.00 66.31 86 THR A CA 1
ATOM 699 C C . THR A 1 86 ? 8.226 9.220 -22.457 1.00 66.31 86 THR A C 1
ATOM 701 O O . THR A 1 86 ? 9.313 8.637 -22.422 1.00 66.31 86 THR A O 1
ATOM 704 N N . HIS A 1 87 ? 8.094 10.501 -22.092 1.00 76.69 87 HIS A N 1
ATOM 705 C CA . HIS A 1 87 ? 9.190 11.350 -21.630 1.00 76.69 87 HIS A CA 1
ATOM 706 C C . HIS A 1 87 ? 9.802 10.856 -20.315 1.00 76.69 87 HIS A C 1
ATOM 708 O O . HIS A 1 87 ? 11.016 10.698 -20.245 1.00 76.69 87 HIS A O 1
ATOM 714 N N . ALA A 1 88 ? 8.990 10.520 -19.306 1.00 86.19 88 ALA A N 1
ATOM 715 C CA . ALA A 1 88 ? 9.502 10.131 -17.986 1.00 86.19 88 ALA A CA 1
ATOM 716 C C . ALA A 1 88 ? 10.359 8.849 -18.019 1.00 86.19 88 ALA A C 1
ATOM 718 O O . ALA A 1 88 ? 11.415 8.774 -17.387 1.00 86.19 88 ALA A O 1
ATOM 719 N N . ILE A 1 89 ? 9.940 7.833 -18.787 1.00 88.50 89 ILE A N 1
ATOM 720 C CA . ILE A 1 89 ? 10.727 6.597 -18.954 1.00 88.50 89 ILE A CA 1
ATOM 721 C C . ILE A 1 89 ? 12.029 6.892 -19.709 1.00 88.50 89 ILE A C 1
ATOM 723 O O . ILE A 1 89 ? 13.067 6.307 -19.395 1.00 88.50 89 ILE A O 1
ATOM 727 N N . ARG A 1 90 ? 11.987 7.801 -20.688 1.00 89.25 90 ARG A N 1
ATOM 728 C CA . ARG A 1 90 ? 13.170 8.204 -21.448 1.00 89.25 90 ARG A CA 1
ATOM 729 C C . ARG A 1 90 ? 14.168 8.987 -20.599 1.00 89.25 90 ARG A C 1
ATOM 731 O O . ARG A 1 90 ? 15.338 8.631 -20.607 1.00 89.25 90 ARG A O 1
ATOM 738 N N . GLU A 1 91 ? 13.713 9.954 -19.807 1.00 91.44 91 GLU A N 1
ATOM 739 C CA . GLU A 1 91 ? 14.567 10.689 -18.862 1.00 91.44 91 GLU A CA 1
ATOM 740 C C . GLU A 1 91 ? 15.248 9.747 -17.867 1.00 91.44 91 GLU A C 1
ATOM 742 O O . GLU A 1 91 ? 16.449 9.859 -17.616 1.00 91.44 91 GLU A O 1
ATOM 747 N N . LEU A 1 92 ? 14.507 8.763 -17.344 1.00 92.00 92 LEU A N 1
ATOM 748 C CA . LEU A 1 92 ? 15.083 7.731 -16.486 1.00 92.00 92 LEU A CA 1
ATOM 749 C C . LEU A 1 92 ? 16.146 6.906 -17.229 1.00 92.00 92 LEU A C 1
ATOM 751 O O . LEU A 1 92 ? 17.192 6.594 -16.659 1.00 92.00 92 LEU A O 1
ATOM 755 N N . ALA A 1 93 ? 15.886 6.549 -18.489 1.00 93.12 93 ALA A N 1
ATOM 756 C CA . ALA A 1 93 ? 16.829 5.800 -19.311 1.00 93.12 93 ALA A CA 1
ATOM 757 C C . ALA A 1 93 ? 18.128 6.589 -19.554 1.00 93.12 93 ALA A C 1
ATOM 759 O O . ALA A 1 93 ? 19.208 6.004 -19.481 1.00 93.12 93 ALA A O 1
ATOM 760 N N . ASP A 1 94 ? 18.024 7.895 -19.794 1.00 93.19 94 ASP A N 1
ATOM 761 C CA . ASP A 1 94 ? 19.148 8.782 -20.119 1.00 93.19 94 ASP A CA 1
ATOM 762 C C . ASP A 1 94 ? 20.049 9.074 -18.901 1.00 93.19 94 ASP A C 1
ATOM 764 O O . ASP A 1 94 ? 21.202 9.478 -19.058 1.00 93.19 94 ASP A O 1
ATOM 768 N N . CYS A 1 95 ? 19.578 8.794 -17.679 1.00 94.56 95 CYS A N 1
ATOM 769 C CA . CYS A 1 95 ? 20.370 8.922 -16.449 1.00 94.56 95 CYS A CA 1
ATOM 770 C C . CYS A 1 95 ? 21.493 7.871 -16.315 1.00 94.56 95 CYS A C 1
ATOM 772 O O . CYS A 1 95 ? 22.284 7.937 -15.371 1.00 94.56 95 CYS A O 1
ATOM 774 N N . VAL A 1 96 ? 21.569 6.877 -17.209 1.00 92.69 96 VAL A N 1
ATOM 775 C CA . VAL A 1 96 ? 22.557 5.790 -17.147 1.00 92.69 96 VAL A CA 1
ATOM 776 C C . VAL A 1 96 ? 23.202 5.513 -18.504 1.00 92.69 96 VAL A C 1
ATOM 778 O O . VAL A 1 96 ? 22.542 5.415 -19.533 1.00 92.69 96 VAL A O 1
ATOM 781 N N . VAL A 1 97 ? 24.522 5.314 -18.501 1.00 92.88 97 VAL A N 1
ATOM 782 C CA . VAL A 1 97 ? 25.286 4.929 -19.697 1.00 92.88 97 VAL A CA 1
ATOM 783 C C . VAL A 1 97 ? 25.410 3.410 -19.751 1.00 92.88 97 VAL A C 1
ATOM 785 O O . VAL A 1 97 ? 25.888 2.783 -18.805 1.00 92.88 97 VAL A O 1
ATOM 788 N N . VAL A 1 98 ? 25.016 2.807 -20.873 1.00 93.50 98 VAL A N 1
ATOM 789 C CA . VAL A 1 98 ? 25.061 1.352 -21.069 1.00 93.50 98 VAL A CA 1
ATOM 790 C C . VAL A 1 98 ? 25.836 0.972 -22.327 1.00 93.50 98 VAL A C 1
ATOM 792 O O . VAL A 1 98 ? 25.963 1.757 -23.261 1.00 93.50 98 VAL A O 1
ATOM 795 N N . ARG A 1 99 ? 26.330 -0.272 -22.379 1.00 93.00 99 ARG A N 1
ATOM 796 C CA . ARG A 1 99 ? 27.118 -0.784 -23.518 1.00 93.00 99 ARG A CA 1
ATOM 797 C C . ARG A 1 99 ? 26.331 -0.855 -24.834 1.00 93.00 99 ARG A C 1
ATOM 799 O O . ARG A 1 99 ? 26.930 -0.733 -25.890 1.00 93.00 99 ARG A O 1
ATOM 806 N N . ASN A 1 100 ? 25.011 -1.054 -24.760 1.00 92.06 100 ASN A N 1
ATOM 807 C CA . ASN A 1 100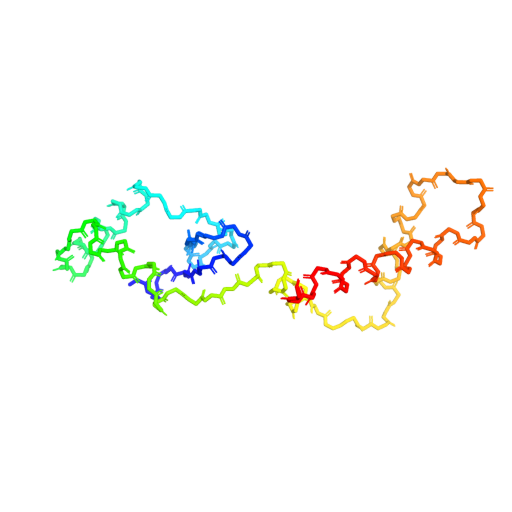 ? 24.118 -1.218 -25.914 1.00 92.06 100 ASN A CA 1
ATOM 808 C C . ASN A 1 100 ? 22.973 -0.184 -25.865 1.00 92.06 100 ASN A C 1
ATOM 810 O O . ASN A 1 100 ? 21.838 -0.556 -25.543 1.00 92.06 100 ASN A O 1
ATOM 814 N N . PRO A 1 101 ? 23.245 1.105 -26.143 1.00 91.31 101 PRO A N 1
ATOM 815 C CA . PRO A 1 101 ? 22.271 2.185 -25.956 1.00 91.31 101 PRO A CA 1
ATOM 816 C C . PRO A 1 101 ? 21.039 2.044 -26.860 1.00 91.31 101 PRO A C 1
ATOM 818 O O . PRO A 1 101 ? 19.927 2.335 -26.432 1.00 91.31 101 PRO A O 1
ATOM 821 N N . GLU A 1 102 ? 21.201 1.494 -28.067 1.00 92.88 102 GLU A N 1
ATOM 822 C CA . GLU A 1 102 ? 20.117 1.333 -29.051 1.00 92.88 102 GLU A CA 1
ATOM 823 C C . GLU A 1 102 ? 18.932 0.497 -28.543 1.00 92.88 102 GLU A C 1
ATOM 825 O O . GLU A 1 102 ? 17.793 0.713 -28.951 1.00 92.88 102 GLU A O 1
ATOM 830 N N . LYS A 1 103 ? 19.183 -0.468 -27.647 1.00 92.81 103 LYS A N 1
ATOM 831 C CA . LYS A 1 103 ? 18.145 -1.367 -27.107 1.00 92.81 103 LYS A CA 1
ATOM 832 C C . LYS A 1 103 ? 17.722 -1.012 -25.684 1.00 92.81 103 LYS A C 1
ATOM 834 O O . LYS A 1 103 ? 16.809 -1.640 -25.150 1.00 92.81 103 LYS A O 1
ATOM 839 N N . TRP A 1 104 ? 18.380 -0.033 -25.068 1.00 94.06 104 TRP A N 1
ATOM 840 C CA . TRP A 1 104 ? 18.235 0.258 -23.646 1.00 94.06 104 TRP A CA 1
ATOM 841 C C . TRP A 1 104 ? 16.814 0.666 -23.274 1.00 94.06 104 TRP A C 1
ATOM 843 O O . TRP A 1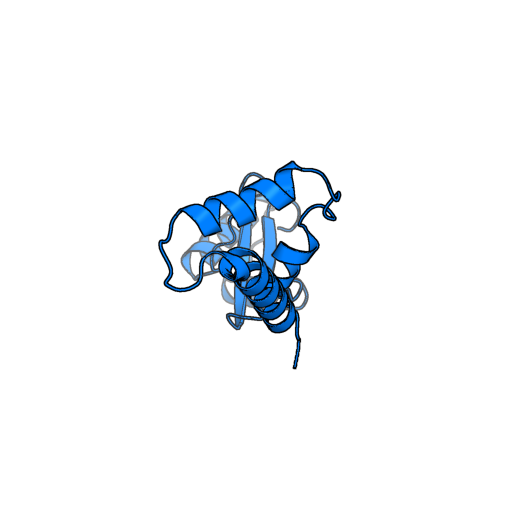 104 ? 16.180 0.000 -22.458 1.00 94.06 104 TRP A O 1
ATOM 853 N N . LEU A 1 105 ? 16.285 1.693 -23.942 1.00 91.88 105 LEU A N 1
ATOM 854 C CA . LEU A 1 105 ? 14.947 2.219 -23.679 1.00 91.88 105 LEU A CA 1
ATOM 855 C C . LEU A 1 105 ? 13.864 1.138 -23.823 1.00 91.88 105 LEU A C 1
ATOM 857 O O . LEU A 1 105 ? 12.970 1.022 -22.984 1.00 91.88 105 LEU A O 1
ATOM 861 N N . LEU A 1 106 ? 13.977 0.298 -24.858 1.00 91.31 106 LEU A N 1
ATOM 862 C CA . LEU A 1 106 ? 13.047 -0.804 -25.098 1.00 91.31 106 LEU A CA 1
ATOM 863 C C . LEU A 1 106 ? 13.075 -1.829 -23.957 1.00 91.31 106 LEU A C 1
ATOM 865 O O . LEU A 1 106 ? 12.023 -2.271 -23.494 1.00 91.31 106 LEU A O 1
ATOM 869 N N . TYR A 1 107 ? 14.266 -2.230 -23.513 1.00 93.69 107 TYR A N 1
ATOM 870 C CA . TYR A 1 107 ? 14.405 -3.212 -22.440 1.00 93.69 107 TYR A CA 1
ATOM 871 C C . TYR A 1 107 ? 13.991 -2.657 -21.083 1.00 93.69 107 TYR A C 1
ATOM 873 O O . TYR A 1 107 ? 13.298 -3.363 -20.353 1.00 93.69 107 TYR A O 1
ATOM 881 N N . LEU A 1 108 ? 14.328 -1.402 -20.779 1.00 93.12 108 LEU A N 1
ATOM 882 C CA . LEU A 1 108 ? 13.876 -0.734 -19.563 1.00 93.12 108 LEU A CA 1
ATOM 883 C C . LEU A 1 108 ? 12.346 -0.680 -19.509 1.00 93.12 108 LEU A C 1
ATOM 885 O O . LEU A 1 108 ? 11.754 -1.075 -18.510 1.00 93.12 108 LEU A O 1
ATOM 889 N N . THR A 1 109 ? 11.702 -0.283 -20.609 1.00 91.69 109 THR A N 1
ATOM 890 C CA . THR A 1 109 ? 10.235 -0.229 -20.694 1.00 91.69 109 THR A CA 1
ATOM 891 C C . THR A 1 109 ? 9.613 -1.604 -20.454 1.00 91.69 109 THR A C 1
ATOM 893 O O . THR A 1 109 ? 8.720 -1.747 -19.621 1.00 91.69 109 THR A O 1
ATOM 896 N N . LYS A 1 110 ? 10.110 -2.646 -21.136 1.00 92.62 110 LYS A N 1
ATOM 897 C CA . LYS A 1 110 ? 9.623 -4.023 -20.944 1.00 92.62 110 LYS A CA 1
ATOM 898 C C . LYS A 1 110 ? 9.815 -4.507 -19.511 1.00 92.62 110 LYS A C 1
ATOM 900 O O . LYS A 1 110 ? 8.933 -5.167 -18.969 1.00 92.62 110 LYS A O 1
ATOM 905 N N . TRP A 1 111 ? 10.955 -4.183 -18.909 1.00 95.44 111 TRP A N 1
ATOM 906 C CA . TRP A 1 111 ? 11.250 -4.550 -17.533 1.00 95.44 111 TRP A CA 1
ATOM 907 C C . TRP A 1 111 ? 10.304 -3.852 -16.551 1.00 95.44 111 TRP A C 1
ATOM 909 O O . TRP A 1 111 ? 9.735 -4.527 -15.702 1.00 95.44 111 TRP A O 1
ATOM 919 N N . LEU A 1 112 ? 10.044 -2.551 -16.712 1.00 92.94 112 LEU A N 1
ATOM 920 C CA . LEU A 1 112 ? 9.088 -1.814 -15.878 1.00 92.94 112 LEU A CA 1
ATOM 921 C C . LEU A 1 112 ? 7.668 -2.380 -15.995 1.00 92.94 112 LEU A C 1
ATOM 923 O O . LEU A 1 112 ? 7.028 -2.627 -14.976 1.00 92.94 112 LEU A O 1
ATOM 927 N N . VAL A 1 113 ? 7.198 -2.661 -17.215 1.00 90.75 113 VAL A N 1
ATOM 928 C CA . VAL A 1 113 ? 5.892 -3.308 -17.433 1.00 90.75 113 VAL A CA 1
ATOM 929 C C . VAL A 1 113 ? 5.833 -4.662 -16.727 1.00 90.75 113 VAL A C 1
ATOM 931 O O . VAL A 1 113 ? 4.847 -4.958 -16.055 1.00 90.75 113 VAL A O 1
ATOM 934 N N . ALA A 1 114 ? 6.894 -5.468 -16.823 1.00 94.19 114 ALA A N 1
ATOM 935 C CA . ALA A 1 114 ? 6.967 -6.745 -16.124 1.00 94.19 114 ALA A CA 1
ATOM 936 C C . ALA A 1 114 ? 6.960 -6.567 -14.597 1.00 94.19 114 ALA A C 1
ATOM 938 O O . ALA A 1 114 ? 6.246 -7.295 -13.914 1.00 94.19 114 ALA A O 1
ATOM 939 N N . VAL A 1 115 ? 7.699 -5.599 -14.048 1.00 93.69 115 VAL A N 1
ATOM 940 C CA . VAL A 1 115 ? 7.712 -5.301 -12.604 1.00 93.69 115 VAL A CA 1
ATOM 941 C C . VAL A 1 115 ? 6.314 -4.940 -12.111 1.00 93.69 115 VAL A C 1
ATOM 943 O O . VAL A 1 115 ? 5.860 -5.509 -11.120 1.00 93.69 115 VAL A O 1
ATOM 946 N N . VAL A 1 116 ? 5.609 -4.052 -12.818 1.00 92.44 116 VAL A N 1
ATOM 947 C CA . VAL A 1 116 ? 4.233 -3.679 -12.460 1.00 92.44 116 VAL A CA 1
ATOM 948 C C . VAL A 1 116 ? 3.306 -4.885 -12.574 1.00 92.44 116 VAL A C 1
ATOM 950 O O . VAL A 1 116 ? 2.552 -5.144 -11.646 1.00 92.44 116 VAL A O 1
ATOM 953 N N . ALA A 1 117 ? 3.394 -5.673 -13.648 1.00 92.12 117 ALA A N 1
ATOM 954 C CA . ALA A 1 117 ? 2.577 -6.877 -13.804 1.00 92.12 117 ALA A CA 1
ATOM 955 C C . ALA A 1 117 ? 2.774 -7.872 -12.646 1.00 92.12 117 ALA A C 1
ATOM 957 O O . ALA A 1 117 ? 1.792 -8.387 -12.125 1.00 92.12 117 ALA A O 1
ATOM 958 N N . ASN A 1 118 ? 4.016 -8.078 -12.195 1.00 92.19 118 ASN A N 1
ATOM 959 C CA . ASN A 1 118 ? 4.309 -8.923 -11.032 1.00 92.19 118 ASN A CA 1
ATOM 960 C C . ASN A 1 118 ? 3.763 -8.321 -9.730 1.00 92.19 118 ASN A C 1
ATOM 962 O O . ASN A 1 118 ? 3.220 -9.040 -8.903 1.00 92.19 118 ASN A O 1
ATOM 966 N N . ALA A 1 119 ? 3.867 -7.003 -9.547 1.00 90.25 119 ALA A N 1
ATOM 967 C CA . ALA A 1 119 ? 3.311 -6.318 -8.379 1.00 90.25 119 ALA A CA 1
ATOM 968 C C . ALA A 1 119 ? 1.768 -6.340 -8.336 1.00 90.25 119 ALA A C 1
ATOM 970 O O . ALA A 1 119 ? 1.170 -6.141 -7.276 1.00 90.25 119 ALA A O 1
ATOM 971 N N . MET A 1 120 ? 1.133 -6.547 -9.493 1.00 91.62 120 MET A N 1
ATOM 972 C CA . MET A 1 120 ? -0.315 -6.649 -9.654 1.00 91.62 120 MET A CA 1
ATOM 973 C C . MET A 1 120 ? -0.848 -8.082 -9.545 1.00 91.62 120 MET A C 1
ATOM 975 O O . MET A 1 120 ? -2.066 -8.239 -9.484 1.00 91.62 120 MET A O 1
ATOM 979 N N . ASP A 1 121 ? 0.018 -9.099 -9.523 1.00 87.94 121 ASP A N 1
ATOM 980 C CA . ASP A 1 121 ? -0.389 -10.499 -9.379 1.00 87.94 121 ASP A CA 1
ATOM 981 C C . ASP A 1 121 ? -0.721 -10.815 -7.908 1.00 87.94 121 ASP A C 1
ATOM 983 O O . ASP A 1 121 ? -0.012 -10.396 -6.992 1.00 87.94 121 ASP A O 1
ATOM 987 N N . ASP A 1 122 ? -1.831 -11.524 -7.689 1.00 69.69 122 ASP A N 1
ATOM 988 C CA . ASP A 1 122 ? -2.310 -11.974 -6.370 1.00 69.69 122 ASP A CA 1
ATOM 989 C C . ASP A 1 122 ? -1.873 -13.423 -6.054 1.00 69.69 122 ASP A C 1
ATOM 991 O O . ASP A 1 122 ? -2.279 -13.974 -5.025 1.00 69.69 122 ASP A O 1
ATOM 995 N N . ARG A 1 123 ? -1.108 -14.060 -6.954 1.00 59.84 123 ARG A N 1
ATOM 996 C CA . ARG A 1 123 ? -0.596 -15.433 -6.814 1.00 59.84 123 ARG A CA 1
ATOM 997 C C . ARG A 1 123 ? 0.477 -15.614 -5.746 1.00 59.84 123 ARG A C 1
ATOM 999 O O . ARG A 1 123 ? 1.345 -14.731 -5.587 1.00 59.84 123 ARG A O 1
#

Organism: NCBI:txid1411022

Secondary structure (DSSP, 8-state):
-TTTEEEEEETTTTEEEEEETT----EE--HHHHHHHHHHHHHHH-----HHHHHHHHHTTTS-EE-HHHHHHHHSPP----HHHHHHHHHHHHTS--S-HHHHHHHHHHHHHHHHHHHT---

pLDDT: mean 89.89, std 9.2, range [56.75, 97.38]

Foldseek 3Di:
DVVFKAWAQAPVVRAIWMDGPVDPDTDGCDPVNLVVVQVCCCPPVVDHDDSVVSRVCRSDVVHYYDNVLLVVVVPPPPDDPDVVVVVVLVVVQVVDDDPCSVCRSVVSVVVVVVVSVVSNDPD

Sequence (123 aa):
LSQHYAFRYNTVWGRVEYHGREDSRFVKVGRYEINKLRRELDNEAGITTSPDNLYSIIESSFSPRVNPIQAYFKALPAAALDDSNTHAIRELADCVVVRNPEKWLLYLTKWLVAVVANAMDDR